Protein AF-A0A6M0F3Y0-F1 (afdb_monomer_lite)

Secondary structure (DSSP, 8-state):
-EEEEE--S-HHHHHHHHHHGGG-SS--SEEEEEEETT-HHHHHHHHHHHHH-EEE--SSS--EEESS-BSEEEEEEE-S-SHHHHHHHHHHH--SSSEEEE-TT----TTHHHHHHHHHHHHTTT-TTEEEEEETTEEEEEE-SS-EEEEPP---

Radius of gyration: 15.05 Å; chains: 1; bounding box: 32×39×38 Å

Structure (mmCIF, N/CA/C/O backbone):
data_AF-A0A6M0F3Y0-F1
#
_entry.id   AF-A0A6M0F3Y0-F1
#
loop_
_atom_site.group_PDB
_atom_site.id
_atom_site.type_symbol
_atom_site.label_atom_id
_atom_site.label_alt_id
_atom_site.label_comp_id
_atom_site.label_asym_id
_atom_site.label_entity_id
_atom_site.label_seq_id
_atom_site.pdbx_PDB_ins_code
_atom_site.Cartn_x
_atom_site.Cartn_y
_atom_site.Cartn_z
_atom_site.occupancy
_atom_site.B_iso_or_equiv
_atom_site.auth_seq_id
_atom_site.auth_comp_id
_atom_site.auth_asym_id
_atom_site.auth_atom_id
_atom_site.pdbx_PDB_model_num
ATOM 1 N N . MET A 1 1 ? -1.116 -4.186 -11.231 1.00 87.56 1 MET A N 1
ATOM 2 C CA . MET A 1 1 ? -0.510 -4.496 -9.919 1.00 87.56 1 MET A CA 1
ATOM 3 C C . MET A 1 1 ? -1.120 -3.613 -8.843 1.00 87.56 1 MET A C 1
ATOM 5 O O . MET A 1 1 ? -1.115 -2.393 -8.994 1.00 87.56 1 MET A O 1
ATOM 9 N N . THR A 1 2 ? -1.611 -4.226 -7.767 1.00 90.81 2 THR A N 1
ATOM 10 C CA . THR A 1 2 ? -2.144 -3.531 -6.585 1.00 90.81 2 THR A CA 1
ATOM 11 C C . THR A 1 2 ? -1.066 -3.419 -5.512 1.00 90.81 2 THR A C 1
ATOM 13 O O . THR A 1 2 ? -0.375 -4.395 -5.223 1.00 90.81 2 THR A O 1
ATOM 16 N N . LEU A 1 3 ? -0.935 -2.242 -4.900 1.00 92.69 3 LEU A N 1
ATOM 17 C CA . LEU A 1 3 ? -0.128 -2.013 -3.707 1.00 92.69 3 LEU A CA 1
ATOM 18 C C . LEU A 1 3 ? -1.028 -1.975 -2.470 1.00 92.69 3 LEU A C 1
ATOM 20 O O . LEU A 1 3 ? -1.827 -1.057 -2.291 1.00 92.69 3 LEU A O 1
ATOM 24 N N . LEU A 1 4 ? -0.863 -2.959 -1.598 1.00 94.00 4 LEU A N 1
ATOM 25 C CA . LEU A 1 4 ? -1.570 -3.088 -0.337 1.00 94.00 4 LEU A CA 1
ATOM 26 C C . LEU A 1 4 ? -0.703 -2.577 0.823 1.00 94.00 4 LEU A C 1
ATOM 28 O O . LEU A 1 4 ? 0.402 -3.069 1.062 1.00 94.00 4 LEU A O 1
ATOM 32 N N . VAL A 1 5 ? -1.224 -1.604 1.568 1.00 93.38 5 VAL A N 1
ATOM 33 C CA . VAL A 1 5 ? -0.546 -0.961 2.700 1.00 93.38 5 VAL A CA 1
ATOM 34 C C . VAL A 1 5 ? -1.387 -1.133 3.968 1.00 93.38 5 VAL A C 1
ATOM 36 O O . VAL A 1 5 ? -2.221 -0.277 4.284 1.00 93.38 5 VAL A O 1
ATOM 39 N N . PRO A 1 6 ? -1.203 -2.231 4.725 1.00 93.00 6 PRO A N 1
ATOM 40 C CA . PRO A 1 6 ? -1.769 -2.327 6.062 1.00 93.00 6 PRO A CA 1
ATOM 41 C C . PRO A 1 6 ? -1.099 -1.289 6.967 1.00 93.00 6 PRO A C 1
ATOM 43 O O . PRO A 1 6 ? 0.130 -1.240 7.078 1.00 93.00 6 PRO A O 1
ATOM 46 N N . THR A 1 7 ? -1.904 -0.455 7.620 1.00 91.62 7 THR A N 1
ATOM 47 C CA . THR A 1 7 ? -1.422 0.650 8.449 1.00 91.62 7 THR A CA 1
ATOM 48 C C . THR A 1 7 ? -2.033 0.632 9.843 1.00 91.62 7 THR A C 1
ATOM 50 O O . THR A 1 7 ? -3.185 0.251 10.050 1.00 91.62 7 THR A O 1
ATOM 53 N N . TYR A 1 8 ? -1.222 1.036 10.817 1.00 90.31 8 TYR A N 1
ATOM 54 C CA . TYR A 1 8 ? -1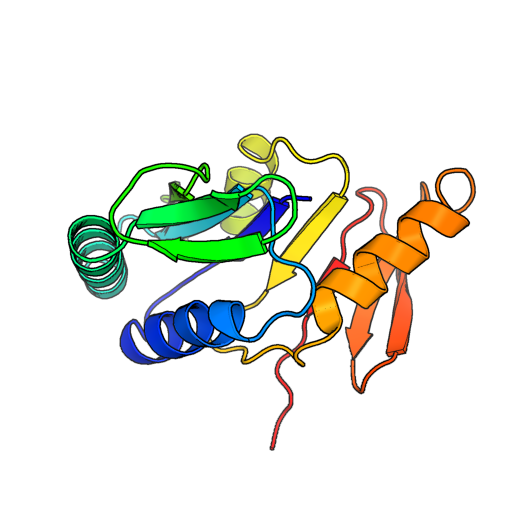.648 1.271 12.187 1.00 90.31 8 TYR A CA 1
ATOM 55 C C . TYR A 1 8 ? -0.722 2.287 12.853 1.00 90.31 8 TYR A C 1
ATOM 57 O O . TYR A 1 8 ? 0.484 2.043 12.980 1.00 90.31 8 TYR A O 1
ATOM 65 N N . SER A 1 9 ? -1.308 3.389 13.312 1.00 88.06 9 SER A N 1
ATOM 66 C CA . SER A 1 9 ? -0.645 4.548 13.904 1.00 88.06 9 SER A CA 1
ATOM 67 C C . SER A 1 9 ? 0.483 5.101 13.010 1.00 88.06 9 SER A C 1
ATOM 69 O O . SER A 1 9 ? 0.701 4.650 11.882 1.00 88.06 9 SER A O 1
ATOM 71 N N . ARG A 1 10 ? 1.237 6.084 13.516 1.00 89.62 10 ARG A N 1
ATOM 72 C CA . ARG A 1 10 ? 2.413 6.672 12.846 1.00 89.62 10 ARG A CA 1
ATOM 73 C C . ARG A 1 10 ? 2.056 7.331 11.513 1.00 89.62 10 ARG A C 1
ATOM 75 O O . ARG A 1 10 ? 2.767 7.157 10.519 1.00 89.62 10 ARG A O 1
ATOM 82 N N . SER A 1 11 ? 0.979 8.109 11.513 1.00 91.19 11 SER A N 1
ATOM 83 C CA . SER A 1 11 ? 0.442 8.765 10.320 1.00 91.19 11 SER A CA 1
ATOM 84 C C . SER A 1 11 ? 1.491 9.593 9.561 1.00 91.19 11 SER A C 1
ATOM 86 O O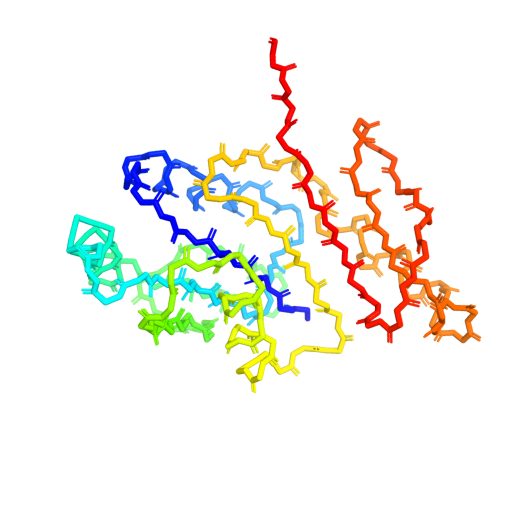 . SER A 1 11 ? 1.563 9.528 8.339 1.00 91.19 11 SER A O 1
ATOM 88 N N . GLU A 1 12 ? 2.391 10.282 10.265 1.00 89.69 12 GLU A N 1
ATOM 89 C CA . GLU A 1 12 ? 3.491 11.035 9.647 1.00 89.69 12 GLU A CA 1
ATOM 90 C C . GLU A 1 12 ? 4.426 10.147 8.814 1.00 89.69 12 GLU A C 1
ATOM 92 O O . GLU A 1 12 ? 4.782 10.484 7.684 1.00 89.69 12 GLU A O 1
ATOM 97 N N . LYS A 1 13 ? 4.799 8.973 9.341 1.00 90.00 13 LYS A N 1
ATOM 98 C CA . LYS A 1 13 ? 5.657 8.028 8.615 1.00 90.00 13 LYS A CA 1
ATOM 99 C C . LYS A 1 13 ? 4.927 7.406 7.429 1.00 90.00 13 LYS A C 1
ATOM 101 O O . LYS A 1 13 ? 5.553 7.219 6.389 1.00 90.00 13 LYS A O 1
ATOM 106 N N . LEU A 1 14 ? 3.626 7.148 7.566 1.00 91.00 14 LEU A N 1
ATOM 107 C CA . LEU A 1 14 ? 2.772 6.719 6.460 1.00 91.00 14 LEU A CA 1
ATOM 108 C C . LEU A 1 14 ? 2.762 7.751 5.331 1.00 91.00 14 LEU A C 1
ATOM 110 O O . LEU A 1 14 ? 2.897 7.379 4.168 1.00 91.00 14 LEU A O 1
ATOM 114 N N . LEU A 1 15 ? 2.661 9.041 5.654 1.00 88.44 15 LEU A N 1
ATOM 115 C CA . LEU A 1 15 ? 2.721 10.094 4.645 1.00 88.44 15 LEU A CA 1
ATOM 116 C C . LEU A 1 15 ? 4.089 10.124 3.955 1.00 88.44 15 LEU A C 1
ATOM 118 O O . LEU A 1 15 ? 4.133 10.187 2.729 1.00 88.44 15 LEU A O 1
ATOM 122 N N . CYS A 1 16 ? 5.199 10.016 4.691 1.00 88.00 16 CYS A N 1
ATOM 123 C CA . CYS A 1 16 ? 6.538 9.914 4.093 1.00 88.00 16 CYS A CA 1
ATOM 124 C C . CYS A 1 16 ? 6.674 8.688 3.174 1.00 88.00 16 CYS A C 1
ATOM 126 O O . CYS A 1 16 ? 7.185 8.796 2.058 1.00 88.00 16 CYS A O 1
ATOM 128 N N . CYS A 1 17 ? 6.179 7.536 3.630 1.00 88.06 17 CYS A N 1
ATOM 129 C CA . CYS A 1 17 ? 6.109 6.297 2.864 1.00 88.06 17 CYS A CA 1
ATOM 130 C C . CYS A 1 17 ? 5.334 6.512 1.555 1.00 88.06 17 CYS A C 1
ATOM 132 O O . CYS A 1 17 ? 5.861 6.246 0.475 1.00 88.06 17 CYS A O 1
ATOM 134 N N . PHE A 1 18 ? 4.139 7.098 1.619 1.00 86.81 18 PHE A N 1
ATOM 135 C CA . PHE A 1 18 ? 3.339 7.396 0.434 1.00 86.81 18 PHE A CA 1
ATOM 136 C C . PHE A 1 18 ? 4.044 8.356 -0.532 1.00 86.81 18 PHE A C 1
ATOM 138 O O . PHE A 1 18 ? 4.098 8.086 -1.729 1.00 86.81 18 PHE A O 1
ATOM 145 N N . HIS A 1 19 ? 4.655 9.434 -0.031 1.00 84.56 19 HIS A N 1
ATOM 146 C CA . HIS A 1 19 ? 5.403 10.375 -0.872 1.00 84.56 19 HIS A CA 1
ATOM 147 C C . HIS A 1 19 ? 6.569 9.699 -1.596 1.00 84.56 19 HIS A C 1
ATOM 149 O O . HIS A 1 19 ? 6.851 10.026 -2.747 1.00 84.56 19 HIS A O 1
ATOM 155 N N . SER A 1 20 ? 7.228 8.725 -0.966 1.00 85.00 20 SER A N 1
ATOM 156 C CA . SER A 1 20 ? 8.326 8.000 -1.605 1.00 85.00 20 SER A CA 1
ATOM 157 C C . SER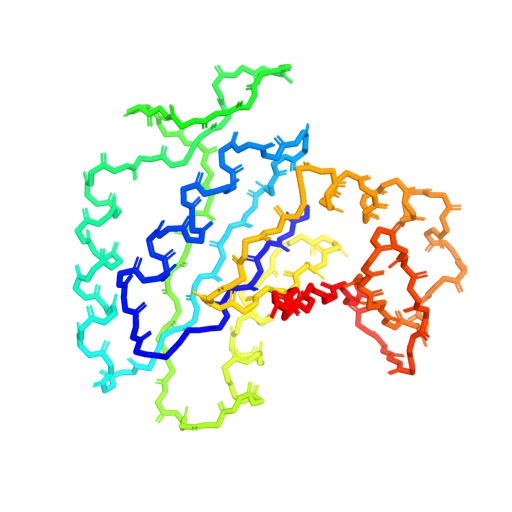 A 1 20 ? 7.889 7.161 -2.813 1.00 85.00 20 SER A C 1
ATOM 159 O O . SER A 1 20 ? 8.710 6.901 -3.694 1.00 85.00 20 SER A O 1
ATOM 161 N N . LEU A 1 21 ? 6.596 6.819 -2.926 1.00 85.38 21 LEU A N 1
ATOM 162 C CA . LEU A 1 21 ? 6.050 6.155 -4.114 1.00 85.38 21 LEU A CA 1
ATOM 163 C C . LEU A 1 21 ? 6.132 7.036 -5.364 1.00 85.38 21 LEU A C 1
ATOM 165 O O . LEU A 1 21 ? 6.155 6.508 -6.472 1.00 85.38 21 LEU A O 1
ATOM 169 N N . ALA A 1 22 ? 6.230 8.361 -5.208 1.00 81.50 22 ALA A N 1
ATOM 170 C CA . ALA A 1 22 ? 6.468 9.276 -6.323 1.00 81.50 22 ALA A CA 1
ATOM 171 C C . ALA A 1 22 ? 7.803 9.003 -7.035 1.00 81.50 22 ALA A C 1
ATOM 173 O O . ALA A 1 22 ? 7.931 9.305 -8.219 1.00 81.50 22 ALA A O 1
ATOM 174 N N . ASN A 1 23 ? 8.772 8.419 -6.322 1.00 84.19 23 ASN A N 1
ATOM 175 C CA . ASN A 1 23 ? 10.106 8.110 -6.833 1.00 84.19 23 ASN A CA 1
ATOM 176 C C . ASN A 1 23 ? 10.203 6.708 -7.451 1.00 84.19 23 ASN A C 1
ATOM 178 O O . ASN A 1 23 ? 11.290 6.316 -7.872 1.00 84.19 23 ASN A O 1
ATOM 182 N N . GLN A 1 24 ? 9.118 5.927 -7.473 1.00 85.44 24 GLN A N 1
ATOM 183 C CA . GLN A 1 24 ? 9.152 4.611 -8.103 1.00 85.44 24 GLN A CA 1
ATOM 184 C C . GLN A 1 24 ? 9.290 4.745 -9.624 1.00 85.44 24 GLN A C 1
ATOM 186 O O . GLN A 1 24 ? 8.635 5.570 -10.250 1.00 85.44 24 GLN A O 1
ATOM 191 N N . THR A 1 25 ? 10.104 3.894 -10.246 1.00 86.94 25 THR A N 1
ATOM 192 C CA . THR A 1 25 ? 10.235 3.842 -11.712 1.00 86.94 25 THR A CA 1
ATOM 193 C C . THR A 1 25 ? 9.051 3.136 -12.373 1.00 86.94 25 THR A C 1
ATOM 195 O O . THR A 1 25 ? 8.787 3.340 -13.555 1.00 86.94 25 THR A O 1
ATOM 198 N N . ARG A 1 26 ? 8.337 2.304 -11.605 1.00 85.81 26 ARG A N 1
ATOM 199 C CA . ARG A 1 26 ? 7.041 1.710 -11.941 1.00 85.81 26 ARG A CA 1
ATOM 200 C C . ARG A 1 26 ? 6.076 2.034 -10.813 1.00 85.81 26 ARG A C 1
ATOM 202 O O . ARG A 1 26 ? 6.322 1.677 -9.670 1.00 85.81 26 ARG A O 1
ATOM 209 N N . TYR A 1 27 ? 4.980 2.693 -11.139 1.00 85.88 27 TYR A N 1
ATOM 210 C CA . TYR A 1 27 ? 3.955 3.066 -10.171 1.00 85.88 27 TYR A CA 1
ATOM 211 C C . TYR A 1 27 ? 2.955 1.911 -10.004 1.00 85.88 27 TYR A C 1
ATOM 213 O O . TYR A 1 27 ? 2.824 1.128 -10.934 1.00 85.88 27 TYR A O 1
ATOM 221 N N . PRO A 1 28 ? 2.267 1.737 -8.869 1.00 87.12 28 PRO A N 1
ATOM 222 C CA . PRO A 1 28 ? 1.176 0.770 -8.746 1.00 87.12 28 PRO A CA 1
ATOM 223 C C . PRO A 1 28 ? -0.085 1.264 -9.471 1.00 87.12 28 PRO A C 1
ATOM 225 O O . PRO A 1 28 ? -0.329 2.464 -9.517 1.00 87.12 28 PRO A O 1
ATOM 228 N N . ASP A 1 29 ? -0.905 0.347 -9.992 1.00 84.50 29 ASP A N 1
ATOM 229 C CA . ASP A 1 29 ? -2.163 0.677 -10.694 1.00 84.50 29 ASP A CA 1
ATOM 230 C C . ASP A 1 29 ? -3.339 0.915 -9.722 1.00 84.50 29 ASP A C 1
ATOM 232 O O . ASP A 1 29 ? -4.344 1.539 -10.061 1.00 84.50 29 ASP A O 1
ATOM 236 N N . GLU A 1 30 ? -3.207 0.423 -8.494 1.00 87.56 30 GLU A N 1
ATOM 237 C CA . GLU A 1 30 ? -4.173 0.554 -7.407 1.00 87.56 30 GLU A CA 1
ATOM 238 C C . GLU A 1 30 ? -3.403 0.644 -6.088 1.00 87.56 30 GLU A C 1
ATOM 240 O O . GLU A 1 30 ? -2.418 -0.075 -5.900 1.00 87.56 30 GLU A O 1
ATOM 245 N N . ILE A 1 31 ? -3.843 1.510 -5.171 1.00 90.19 31 ILE A N 1
ATOM 246 C CA . ILE A 1 31 ? -3.294 1.579 -3.811 1.00 90.19 31 ILE A CA 1
ATOM 247 C C . ILE A 1 31 ? -4.433 1.383 -2.821 1.00 90.19 31 ILE A C 1
ATOM 249 O O . ILE A 1 31 ? -5.411 2.131 -2.831 1.00 90.19 31 ILE A O 1
ATOM 253 N N . ILE A 1 32 ? -4.279 0.405 -1.936 1.00 92.19 32 ILE A N 1
ATOM 254 C CA . ILE A 1 32 ? -5.241 0.102 -0.882 1.00 92.19 32 ILE A CA 1
ATOM 255 C C . ILE A 1 32 ? -4.568 0.331 0.463 1.00 92.19 32 ILE A C 1
ATOM 257 O O . ILE A 1 32 ? -3.648 -0.395 0.837 1.00 92.19 32 ILE A O 1
ATOM 261 N N . PHE A 1 33 ? -5.044 1.321 1.211 1.00 93.38 33 PHE A N 1
ATOM 262 C CA . PHE A 1 33 ? -4.698 1.470 2.620 1.00 93.38 33 PHE A CA 1
ATOM 263 C C . PHE A 1 33 ? -5.705 0.714 3.466 1.00 93.38 33 PHE A C 1
ATOM 265 O O . PHE A 1 33 ? -6.906 0.955 3.349 1.00 93.38 33 PHE A O 1
ATOM 272 N N . VAL A 1 34 ? -5.226 -0.156 4.349 1.00 94.69 34 VAL A N 1
ATOM 273 C CA . VAL A 1 34 ? -6.091 -0.826 5.324 1.00 94.69 34 VAL A CA 1
ATOM 274 C C . VAL A 1 34 ? -5.833 -0.227 6.691 1.00 94.69 34 VAL A C 1
ATOM 276 O O . VAL A 1 34 ? -4.730 -0.349 7.221 1.00 94.69 34 VAL A O 1
ATOM 279 N N . VAL A 1 35 ? -6.840 0.439 7.245 1.00 94.56 35 VAL A N 1
ATOM 280 C CA . VAL A 1 35 ? -6.756 1.185 8.504 1.00 94.56 35 VAL A CA 1
ATOM 281 C C . VAL A 1 35 ? -7.754 0.629 9.509 1.00 94.56 35 VAL A C 1
ATOM 283 O O . VAL A 1 35 ? -8.837 0.173 9.147 1.00 94.56 35 VAL A O 1
ATOM 286 N N . ARG A 1 36 ? -7.404 0.657 10.793 1.00 92.62 36 ARG A N 1
ATOM 287 C CA . ARG A 1 36 ? -8.333 0.236 11.847 1.00 92.62 36 ARG A CA 1
ATOM 288 C C . ARG A 1 36 ? -9.388 1.304 12.099 1.00 92.62 36 ARG A C 1
ATOM 290 O O . ARG A 1 36 ? -9.086 2.495 12.042 1.00 92.62 36 ARG A O 1
ATOM 297 N N . ASP A 1 37 ? -10.597 0.882 12.439 1.00 92.44 37 ASP A N 1
ATOM 298 C CA . ASP A 1 37 ? -11.713 1.746 12.847 1.00 92.44 37 ASP A CA 1
ATOM 299 C C . ASP A 1 37 ? -11.362 2.662 14.036 1.00 92.44 37 ASP A C 1
ATOM 301 O O . ASP A 1 37 ? -11.773 3.821 14.079 1.00 92.44 37 ASP A O 1
ATOM 305 N N . THR A 1 38 ? -10.537 2.150 14.946 1.00 92.88 38 THR A N 1
ATOM 306 C CA . THR A 1 38 ? -10.029 2.824 16.150 1.00 92.88 38 THR A CA 1
ATOM 307 C C . THR A 1 38 ? -8.834 3.747 15.906 1.00 92.88 38 THR A C 1
ATOM 309 O O . THR A 1 38 ? -8.477 4.538 16.778 1.00 92.88 38 THR A O 1
ATOM 312 N N . ASP A 1 39 ? -8.202 3.681 14.735 1.00 92.62 39 ASP A N 1
ATOM 313 C CA . ASP A 1 39 ? -7.023 4.482 14.403 1.00 92.62 39 ASP A CA 1
ATOM 314 C C . ASP A 1 39 ? -7.421 5.804 13.730 1.00 92.62 39 ASP A C 1
ATOM 316 O O . ASP A 1 39 ? -7.213 6.030 12.535 1.00 92.62 39 ASP A O 1
ATOM 320 N N . HIS A 1 40 ? -8.052 6.675 14.519 1.00 92.88 40 HIS A N 1
ATOM 321 C CA . HIS A 1 40 ? -8.553 7.968 14.047 1.00 92.88 40 HIS A CA 1
ATOM 322 C C . HIS A 1 40 ? -7.435 8.882 13.525 1.00 92.88 40 HIS A C 1
ATOM 324 O O . HIS A 1 40 ? -7.644 9.589 12.543 1.00 92.88 40 HIS A O 1
ATOM 330 N N . GLU A 1 41 ? -6.238 8.814 14.120 1.00 93.88 41 GLU A N 1
ATOM 331 C CA . GLU A 1 41 ? -5.056 9.571 13.685 1.00 93.88 41 GLU A CA 1
ATOM 332 C C . GLU A 1 41 ? -4.720 9.264 12.218 1.00 93.88 41 GLU A C 1
ATOM 334 O O . GLU A 1 41 ? -4.654 10.162 11.374 1.00 93.88 41 GLU A O 1
ATOM 339 N N . THR A 1 42 ? -4.569 7.980 11.890 1.00 92.25 42 THR A N 1
ATOM 340 C CA . THR A 1 42 ? -4.257 7.549 10.526 1.00 92.25 42 THR A CA 1
ATOM 341 C C . THR A 1 42 ? -5.416 7.808 9.570 1.00 92.25 42 THR A C 1
ATOM 343 O O . THR A 1 42 ? -5.185 8.227 8.435 1.00 92.25 42 THR A O 1
ATOM 346 N N . GLN A 1 43 ? -6.664 7.606 10.005 1.00 91.81 43 GLN A N 1
ATOM 347 C CA . GLN A 1 43 ? -7.834 7.920 9.178 1.00 91.81 43 GLN A CA 1
ATOM 348 C C . GLN A 1 43 ? -7.877 9.399 8.795 1.00 91.81 43 GLN A C 1
ATOM 350 O O . GLN A 1 43 ? -8.138 9.722 7.637 1.00 91.81 43 GLN A O 1
ATOM 355 N N . ASP A 1 44 ? -7.629 10.304 9.737 1.00 91.81 44 ASP A N 1
ATOM 356 C CA . ASP A 1 44 ? -7.698 11.740 9.480 1.00 91.81 44 ASP A CA 1
ATOM 357 C C . ASP A 1 44 ? -6.522 12.227 8.630 1.00 91.81 44 ASP A C 1
ATOM 359 O O . ASP A 1 44 ? -6.717 13.062 7.739 1.00 91.81 44 ASP A O 1
ATOM 363 N N . ALA A 1 45 ? -5.335 11.643 8.805 1.00 90.62 45 ALA A N 1
ATOM 364 C CA . ALA A 1 45 ? -4.203 11.877 7.916 1.00 90.62 45 ALA A CA 1
ATOM 365 C C . ALA A 1 45 ? -4.486 11.398 6.484 1.00 90.62 45 ALA A C 1
ATOM 367 O O . ALA A 1 45 ? -4.287 12.160 5.539 1.00 90.62 45 ALA A O 1
ATOM 368 N N . LEU A 1 46 ? -5.023 10.183 6.312 1.00 88.50 46 LEU A N 1
ATOM 369 C CA . LEU A 1 46 ? -5.405 9.646 5.001 1.00 88.50 46 LEU A CA 1
ATOM 370 C C . LEU A 1 46 ? -6.504 10.483 4.344 1.00 88.50 46 LEU A C 1
ATOM 372 O O . LEU A 1 46 ? -6.386 10.806 3.167 1.00 88.50 46 LEU A O 1
ATOM 376 N N . LYS A 1 47 ? -7.539 10.895 5.091 1.00 87.06 47 LYS A N 1
ATOM 377 C CA . LYS A 1 47 ? -8.588 11.805 4.592 1.00 87.06 47 LYS A CA 1
ATOM 378 C C . LYS A 1 47 ? -8.002 13.141 4.144 1.00 87.06 47 LYS A C 1
ATOM 380 O O . LYS A 1 47 ? -8.404 13.664 3.109 1.00 87.06 47 LYS A O 1
ATOM 385 N N . SER A 1 48 ? -7.085 13.712 4.923 1.00 85.00 48 SER A N 1
ATOM 386 C CA . SER A 1 48 ? -6.453 14.998 4.605 1.00 85.00 48 SER A CA 1
ATOM 387 C C . SER A 1 48 ? -5.560 14.885 3.373 1.00 85.00 48 SER A C 1
ATOM 389 O O . SER A 1 48 ? -5.656 15.709 2.468 1.00 85.00 48 SER A O 1
ATOM 391 N N . MET A 1 49 ? -4.763 13.818 3.293 1.00 81.31 49 MET A N 1
ATOM 392 C CA . MET A 1 49 ? -3.939 13.485 2.133 1.00 81.31 49 MET A CA 1
ATOM 393 C C . MET A 1 49 ? -4.793 13.288 0.880 1.00 81.31 49 MET A C 1
ATOM 395 O O . MET A 1 49 ? -4.503 13.891 -0.141 1.00 81.31 49 MET A O 1
ATOM 399 N N . LEU A 1 50 ? -5.876 12.514 0.967 1.00 76.44 50 LEU A N 1
ATOM 400 C CA . LEU A 1 50 ? -6.804 12.263 -0.139 1.00 76.44 50 LEU A CA 1
ATOM 401 C C . LEU A 1 50 ? -7.531 13.512 -0.634 1.00 76.44 50 LEU A C 1
ATOM 403 O O . LEU A 1 50 ? -7.867 13.609 -1.809 1.00 76.44 50 LEU A O 1
ATOM 407 N N . LYS A 1 51 ? -7.785 14.476 0.255 1.00 73.38 51 LYS A N 1
ATOM 408 C CA . LYS A 1 51 ? -8.314 15.788 -0.136 1.00 73.38 51 LYS A CA 1
ATOM 409 C C . LYS A 1 51 ? -7.265 16.642 -0.848 1.00 73.38 51 LYS A C 1
ATOM 411 O O . LYS A 1 51 ? -7.627 17.440 -1.705 1.00 73.38 51 LYS A O 1
ATOM 416 N N . ALA A 1 52 ? -5.997 16.515 -0.455 1.00 66.12 52 ALA A N 1
ATOM 417 C CA . ALA A 1 52 ? -4.891 17.318 -0.971 1.00 66.12 52 ALA A CA 1
ATOM 418 C C . ALA A 1 52 ? -4.252 16.739 -2.245 1.00 66.12 52 ALA A C 1
ATOM 420 O O . ALA A 1 52 ? -3.673 17.488 -3.029 1.00 66.12 52 ALA A O 1
ATOM 421 N N . PHE A 1 53 ? -4.353 15.426 -2.458 1.00 59.81 53 PHE A N 1
ATOM 422 C CA . PHE A 1 53 ? -3.670 14.702 -3.522 1.00 59.81 53 PHE A CA 1
ATOM 423 C C . PHE A 1 53 ? -4.612 13.743 -4.246 1.00 59.81 53 PHE A C 1
ATOM 425 O O . PHE A 1 53 ? -5.283 12.926 -3.617 1.00 59.81 53 PHE A O 1
ATOM 432 N N . TYR A 1 54 ? -4.554 13.758 -5.579 1.00 55.12 54 TYR A N 1
ATOM 433 C CA . TYR A 1 54 ? -5.019 12.651 -6.404 1.00 55.12 54 TYR A CA 1
ATOM 434 C C . TYR A 1 54 ? -3.785 11.924 -6.952 1.00 55.12 54 TYR A C 1
ATOM 436 O O . TYR A 1 54 ? -2.891 12.508 -7.564 1.00 55.12 54 TYR A O 1
ATOM 444 N N . TYR A 1 55 ? -3.683 10.625 -6.691 1.00 49.56 55 TYR A N 1
ATOM 445 C CA . TYR A 1 55 ? -2.722 9.788 -7.403 1.00 49.56 55 TYR A CA 1
ATOM 446 C C . TYR A 1 55 ? -3.294 9.642 -8.824 1.00 49.56 55 TYR A C 1
ATOM 448 O O . TYR A 1 55 ? -4.459 9.249 -8.935 1.00 49.56 55 TYR A O 1
ATOM 456 N N . THR A 1 56 ? -2.535 9.921 -9.903 1.00 49.22 56 THR A N 1
ATOM 457 C CA . THR A 1 56 ? -3.036 9.641 -11.266 1.00 49.22 56 THR A CA 1
ATOM 458 C C . THR A 1 56 ? -2.033 9.212 -12.352 1.00 49.22 56 THR A C 1
ATOM 460 O O . THR A 1 56 ? -0.857 9.575 -12.339 1.00 49.22 56 THR A O 1
ATOM 463 N N . LYS A 1 57 ? -2.524 8.491 -13.367 1.00 47.62 57 LYS A N 1
ATOM 464 C CA . LYS A 1 57 ? -1.921 8.382 -14.697 1.00 47.62 57 LYS A CA 1
ATOM 465 C C . LYS A 1 57 ? -2.003 9.717 -15.456 1.00 47.62 57 LYS A C 1
ATOM 467 O O . LYS A 1 57 ? -3.018 10.039 -16.065 1.00 47.62 57 LYS A O 1
ATOM 472 N N . ILE A 1 58 ? -0.900 10.466 -15.460 1.00 55.06 58 ILE A N 1
ATOM 473 C CA . ILE A 1 58 ? -0.796 11.788 -16.108 1.00 55.06 58 ILE A CA 1
ATOM 474 C C . ILE A 1 58 ? -0.767 11.669 -17.647 1.00 55.06 58 ILE A C 1
ATOM 476 O O . ILE A 1 58 ? -1.251 12.554 -18.348 1.00 55.06 58 ILE A O 1
ATOM 480 N N . SER A 1 59 ? -0.231 10.573 -18.204 1.00 50.06 59 SER A N 1
ATOM 481 C CA . SER A 1 59 ? -0.294 10.266 -19.643 1.00 50.06 59 SER A CA 1
ATOM 482 C C . SER A 1 59 ? -0.173 8.751 -19.920 1.00 50.06 59 SER A C 1
ATOM 484 O O . SER A 1 59 ? 0.121 7.980 -19.005 1.00 50.06 59 SER A O 1
ATOM 486 N N . PRO A 1 60 ? -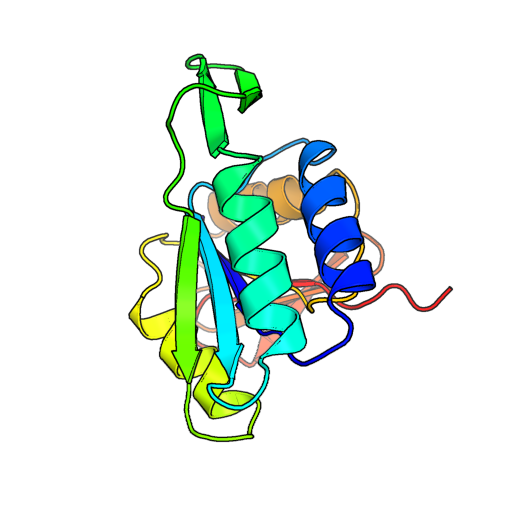0.352 8.272 -21.173 1.00 50.16 60 PRO A N 1
ATOM 487 C CA . PRO A 1 60 ? -0.120 6.868 -21.534 1.00 50.16 60 PRO A CA 1
ATOM 488 C C . PRO A 1 60 ? 1.273 6.336 -21.166 1.00 50.16 60 PRO A C 1
ATOM 490 O O . PRO A 1 60 ? 1.415 5.131 -20.973 1.00 50.16 60 PRO A O 1
ATOM 493 N N . THR A 1 61 ? 2.273 7.218 -21.072 1.00 47.41 61 THR A N 1
ATOM 494 C CA . THR A 1 61 ? 3.692 6.878 -20.888 1.00 47.41 61 THR A CA 1
ATOM 495 C C . THR A 1 61 ? 4.334 7.522 -19.657 1.00 47.41 61 THR A C 1
ATOM 497 O O . THR A 1 61 ? 5.482 7.209 -19.352 1.00 47.41 61 THR A O 1
ATOM 500 N N . VAL A 1 62 ? 3.625 8.407 -18.946 1.00 46.59 62 VAL A N 1
ATOM 501 C CA . VAL A 1 62 ? 4.128 9.125 -17.768 1.00 46.59 62 VAL A CA 1
ATOM 502 C C . VAL A 1 62 ? 3.162 8.953 -16.605 1.00 46.59 62 VAL A C 1
ATOM 504 O O . VAL A 1 62 ? 1.966 9.232 -16.699 1.00 46.59 62 VAL A O 1
ATOM 507 N N . TRP A 1 63 ? 3.720 8.537 -15.481 1.00 52.66 63 TRP A N 1
ATOM 508 C CA . TRP A 1 63 ? 3.022 8.327 -14.225 1.00 52.66 63 TRP A CA 1
ATOM 509 C C . TRP A 1 63 ? 3.521 9.364 -13.199 1.00 52.66 63 TRP A C 1
ATOM 511 O O . TRP A 1 63 ? 4.701 9.713 -13.218 1.00 52.66 63 TRP A O 1
ATOM 521 N N . GLY A 1 64 ? 2.645 9.892 -12.334 1.00 51.69 64 GLY A N 1
ATOM 522 C CA . GLY A 1 64 ? 3.028 10.889 -11.324 1.00 51.69 64 GLY A CA 1
ATOM 523 C C . GLY A 1 64 ? 1.896 11.290 -10.365 1.00 51.69 64 GLY A C 1
ATOM 524 O O . GLY A 1 64 ? 0.827 10.688 -10.355 1.00 51.69 64 GLY A O 1
ATOM 525 N N . ILE A 1 65 ? 2.133 12.311 -9.535 1.00 51.72 65 ILE A N 1
ATOM 526 C CA . ILE A 1 65 ? 1.131 12.911 -8.632 1.00 51.72 65 ILE A CA 1
ATOM 527 C C . ILE A 1 65 ? 0.549 14.156 -9.325 1.00 51.72 65 ILE A C 1
ATOM 529 O O . ILE A 1 65 ? 1.318 15.025 -9.733 1.00 51.72 65 ILE A O 1
ATOM 533 N N . SER A 1 66 ? -0.778 14.259 -9.484 1.00 47.16 66 SER A N 1
ATOM 534 C CA . SER A 1 66 ? -1.435 15.392 -10.172 1.00 47.16 66 SER A CA 1
ATOM 535 C C . SER A 1 66 ? -2.788 15.756 -9.539 1.00 47.16 66 SER A C 1
ATOM 537 O O . SER A 1 66 ? -3.362 14.960 -8.806 1.00 47.16 66 SER A O 1
ATOM 539 N N . SER A 1 67 ? -3.317 16.956 -9.805 1.00 41.84 67 SER A N 1
ATOM 540 C CA . SER A 1 67 ? -4.643 17.394 -9.331 1.00 41.84 67 SER A CA 1
ATOM 541 C C . SER A 1 67 ? -5.824 16.879 -10.168 1.00 41.84 67 SER A C 1
ATOM 543 O O . SER A 1 67 ? -6.970 17.137 -9.810 1.00 41.84 67 SER A O 1
ATOM 545 N N . GLU A 1 68 ? -5.572 16.168 -11.268 1.00 40.47 68 GLU A N 1
ATOM 546 C CA . GLU A 1 68 ? -6.600 15.553 -12.119 1.00 40.47 68 GLU A CA 1
ATOM 547 C C . GLU A 1 68 ? -6.603 14.023 -11.940 1.00 40.47 68 GLU A C 1
ATOM 549 O O . GLU A 1 68 ? -5.564 13.418 -11.701 1.00 40.47 68 GLU A O 1
ATOM 554 N N . SER A 1 69 ? -7.780 13.392 -11.954 1.00 39.12 69 SER A N 1
ATOM 555 C CA . SER A 1 69 ? -8.029 12.029 -11.445 1.00 39.12 69 SER A CA 1
ATOM 556 C C . SER A 1 69 ? -7.330 10.900 -12.213 1.00 39.12 69 SER A C 1
ATOM 558 O O . SER A 1 69 ? -7.238 10.968 -13.436 1.00 39.12 69 SER A O 1
ATOM 560 N N . GLY A 1 70 ? -6.934 9.812 -11.525 1.00 47.06 70 GLY A N 1
ATOM 561 C CA . GLY A 1 70 ? -6.594 8.549 -12.210 1.00 47.06 70 GLY A CA 1
ATOM 562 C C . GLY A 1 70 ? -5.663 7.553 -11.512 1.00 47.06 70 GLY A C 1
ATOM 563 O O . GLY A 1 70 ? -4.719 7.084 -12.134 1.00 47.06 70 GLY A O 1
ATOM 564 N N . TYR A 1 71 ? -5.944 7.178 -10.269 1.00 55.06 71 TYR A N 1
ATOM 565 C CA . TYR A 1 71 ? -5.744 5.815 -9.767 1.00 55.06 71 TYR A CA 1
ATOM 566 C C . TYR A 1 71 ? -6.841 5.519 -8.747 1.00 55.06 71 TYR A C 1
ATOM 568 O O . TYR A 1 71 ? -7.372 6.429 -8.102 1.00 55.06 71 TYR A O 1
ATOM 576 N N . LEU A 1 72 ? -7.165 4.237 -8.588 1.00 68.38 72 LEU A N 1
ATOM 577 C CA . LEU A 1 72 ? -8.060 3.755 -7.543 1.00 68.38 72 LEU A CA 1
ATOM 578 C C . LEU A 1 72 ? -7.294 3.762 -6.217 1.00 68.38 72 LEU A C 1
ATOM 580 O O . LEU A 1 72 ? -6.615 2.797 -5.872 1.00 68.38 72 LEU A O 1
ATOM 584 N N . LEU A 1 73 ? -7.356 4.883 -5.497 1.00 81.00 73 LEU A N 1
ATOM 585 C CA . LEU A 1 73 ? -6.905 4.937 -4.113 1.00 81.00 73 LEU A CA 1
ATOM 586 C C . LEU A 1 73 ? -8.078 4.570 -3.208 1.00 81.00 73 LEU A C 1
ATOM 588 O O . LEU A 1 73 ? -9.090 5.272 -3.178 1.00 81.00 73 LEU A O 1
ATOM 592 N N . LYS A 1 74 ? -7.949 3.457 -2.490 1.00 86.56 74 LYS A N 1
ATOM 593 C CA . LYS A 1 74 ? -8.977 2.944 -1.583 1.00 86.56 74 LYS A CA 1
ATOM 594 C C . LYS A 1 74 ? -8.482 3.012 -0.146 1.00 86.56 74 LYS A C 1
ATOM 596 O O . LYS A 1 74 ? -7.311 2.763 0.140 1.00 86.56 74 LYS A O 1
ATOM 601 N N . VAL A 1 75 ? -9.403 3.317 0.761 1.00 90.81 75 VAL A N 1
ATOM 602 C CA . VAL A 1 75 ? -9.200 3.155 2.201 1.00 90.81 75 VAL A CA 1
ATOM 603 C C . VAL A 1 75 ? -10.215 2.132 2.681 1.00 90.81 75 VAL A C 1
ATOM 605 O O . VAL A 1 75 ? -11.419 2.350 2.557 1.00 90.81 75 VAL A O 1
ATOM 608 N N . VAL A 1 76 ? -9.721 1.017 3.201 1.00 93.12 76 VAL A N 1
ATOM 609 C CA . VAL A 1 76 ? -10.522 -0.077 3.748 1.00 93.12 76 VAL A CA 1
ATOM 610 C C . VAL A 1 76 ? -10.413 -0.023 5.262 1.00 93.12 76 VAL A C 1
ATOM 612 O O . VAL A 1 76 ? -9.312 -0.052 5.815 1.00 93.12 76 VAL A O 1
ATOM 615 N N . THR A 1 77 ? -11.555 0.068 5.935 1.00 92.81 77 THR A N 1
ATOM 616 C CA . THR A 1 77 ? -11.606 0.084 7.397 1.00 92.81 77 THR A CA 1
ATOM 617 C C . THR A 1 77 ? -11.803 -1.330 7.931 1.00 92.81 77 THR A C 1
ATOM 619 O O . THR A 1 77 ? -12.718 -2.029 7.499 1.00 92.81 77 THR A O 1
ATOM 622 N N . VAL A 1 78 ? -10.988 -1.737 8.905 1.00 92.19 78 VAL A N 1
ATOM 623 C CA . VAL A 1 78 ? -11.117 -3.023 9.607 1.00 92.19 78 VAL A CA 1
ATOM 624 C C . VAL A 1 78 ? -11.370 -2.829 11.098 1.00 92.19 78 VAL A C 1
ATOM 626 O O . VAL A 1 78 ? -10.833 -1.914 11.713 1.00 92.19 78 VAL A O 1
ATOM 629 N N . PHE A 1 79 ? -12.172 -3.717 11.684 1.00 86.94 79 PHE A N 1
ATOM 630 C CA . PHE A 1 79 ? -12.539 -3.678 13.108 1.00 86.94 79 PHE A CA 1
ATOM 631 C C . PHE A 1 79 ? -11.668 -4.600 13.975 1.00 86.94 79 PHE A C 1
ATOM 633 O O . PHE A 1 79 ? -11.558 -4.419 15.185 1.00 86.94 79 PHE A O 1
ATOM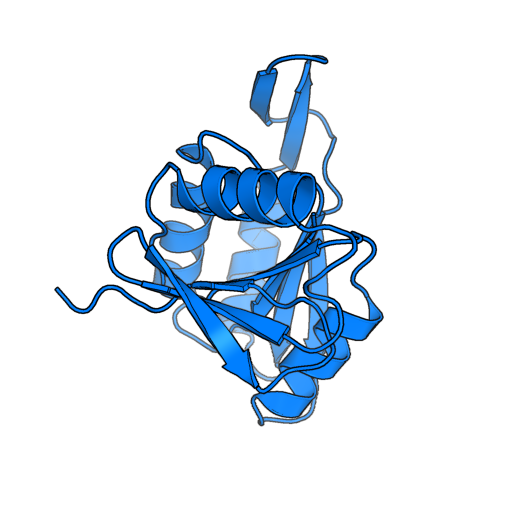 640 N N . GLN A 1 80 ? -11.047 -5.617 13.369 1.00 82.00 80 GLN A N 1
ATOM 641 C CA . GLN A 1 80 ? -10.182 -6.560 14.077 1.00 82.00 80 GLN A CA 1
ATOM 642 C C . GLN A 1 80 ? -8.744 -6.029 14.143 1.00 82.00 80 GLN A C 1
ATOM 644 O O . GLN A 1 80 ? -8.201 -5.515 13.165 1.00 82.00 80 GLN A O 1
ATOM 649 N N . ALA A 1 81 ? -8.126 -6.140 15.322 1.00 74.75 81 ALA A N 1
ATOM 650 C CA . ALA A 1 81 ? -6.831 -5.533 15.630 1.00 74.75 81 ALA A CA 1
ATOM 651 C C . ALA A 1 81 ? -5.617 -6.428 15.306 1.00 74.75 81 ALA A C 1
ATOM 653 O O . ALA A 1 81 ? -4.532 -6.218 15.860 1.00 74.75 81 ALA A O 1
ATOM 654 N N . ASP A 1 82 ? -5.754 -7.405 14.414 1.00 85.44 82 ASP A N 1
ATOM 655 C CA . ASP A 1 82 ? -4.659 -8.276 13.991 1.00 85.44 82 ASP A CA 1
ATOM 656 C C . ASP A 1 82 ? -4.235 -8.022 12.535 1.00 85.44 82 ASP A C 1
ATOM 658 O O . ASP A 1 82 ? -4.924 -7.382 11.739 1.00 85.44 82 ASP A O 1
ATOM 662 N N . LYS A 1 83 ? -3.017 -8.464 12.208 1.00 81.75 83 LYS A N 1
ATOM 663 C CA . LYS A 1 83 ? -2.401 -8.226 10.898 1.00 81.75 83 LYS A CA 1
ATOM 664 C C . LYS A 1 83 ? -3.035 -9.084 9.799 1.00 81.75 83 LYS A C 1
ATOM 666 O O . LYS A 1 83 ? -3.011 -8.664 8.649 1.00 81.75 83 LYS A O 1
ATOM 671 N N . ILE A 1 84 ? -3.576 -10.254 10.137 1.00 87.44 84 ILE A N 1
ATOM 672 C CA . ILE A 1 84 ? -4.160 -11.178 9.160 1.00 87.44 84 ILE A CA 1
ATOM 673 C C . ILE A 1 84 ? -5.483 -10.600 8.667 1.00 87.44 84 ILE A C 1
ATOM 675 O O . ILE A 1 84 ? -5.639 -10.421 7.468 1.00 87.44 84 ILE A O 1
ATOM 679 N N . ALA A 1 85 ? -6.357 -10.158 9.574 1.00 88.06 85 ALA A N 1
ATOM 680 C CA . ALA A 1 85 ? -7.616 -9.513 9.209 1.00 88.06 85 ALA A CA 1
ATOM 681 C C . ALA A 1 85 ? -7.414 -8.259 8.341 1.00 88.06 85 ALA A C 1
ATOM 683 O O . ALA A 1 85 ? -8.182 -8.015 7.411 1.00 88.06 85 ALA A O 1
ATOM 684 N N . ALA A 1 86 ? -6.366 -7.473 8.611 1.00 89.75 86 ALA A N 1
ATOM 685 C CA . ALA A 1 86 ? -6.015 -6.330 7.771 1.00 89.75 86 ALA A CA 1
ATOM 686 C C . ALA A 1 86 ? -5.568 -6.755 6.360 1.00 89.75 86 ALA A C 1
ATOM 688 O O . ALA A 1 86 ? -5.937 -6.117 5.377 1.00 89.75 86 ALA A O 1
ATOM 689 N N . LEU A 1 87 ? -4.783 -7.829 6.247 1.00 90.88 87 LEU A N 1
ATOM 690 C CA . LEU A 1 87 ? -4.363 -8.356 4.950 1.00 90.88 87 LEU A CA 1
ATOM 691 C C . LEU A 1 87 ? -5.543 -8.949 4.179 1.00 90.88 87 LEU A C 1
ATOM 693 O O . LEU A 1 87 ? -5.721 -8.590 3.022 1.00 90.88 87 LEU A O 1
ATOM 697 N N . ASP A 1 88 ? -6.379 -9.765 4.818 1.00 91.44 88 ASP A N 1
ATOM 698 C CA . ASP A 1 88 ? -7.547 -10.393 4.192 1.00 91.44 88 ASP A CA 1
ATOM 699 C C . ASP A 1 88 ? -8.534 -9.350 3.658 1.00 91.44 88 ASP A C 1
ATOM 701 O O . ASP A 1 88 ? -8.975 -9.440 2.513 1.00 91.44 88 ASP A O 1
ATOM 705 N N . ALA A 1 89 ? -8.837 -8.317 4.451 1.00 92.81 89 ALA A N 1
ATOM 706 C CA . ALA A 1 89 ? -9.712 -7.228 4.022 1.00 92.81 89 ALA A CA 1
ATOM 707 C C . ALA A 1 89 ? -9.131 -6.454 2.831 1.00 92.81 89 ALA A C 1
ATOM 709 O O . ALA A 1 89 ? -9.856 -6.074 1.917 1.00 92.81 89 ALA A O 1
ATOM 710 N N . GLY A 1 90 ? -7.817 -6.231 2.829 1.00 92.25 90 GLY A N 1
ATOM 711 C CA . GLY A 1 90 ? -7.132 -5.592 1.715 1.00 92.25 90 GLY A CA 1
ATOM 712 C C . GLY A 1 90 ? -7.113 -6.438 0.445 1.00 92.25 90 GLY A C 1
ATOM 713 O O . GLY A 1 90 ? -7.355 -5.920 -0.641 1.00 92.25 90 GLY A O 1
ATOM 714 N N . LEU A 1 91 ? -6.843 -7.737 0.585 1.00 91.88 91 LEU A N 1
ATOM 715 C CA . LEU A 1 91 ? -6.814 -8.702 -0.514 1.00 91.88 91 LEU A CA 1
ATOM 716 C C . LEU A 1 91 ? -8.189 -8.869 -1.160 1.00 91.88 91 LEU A C 1
ATOM 718 O O . LEU A 1 91 ? -8.269 -8.955 -2.379 1.00 91.88 91 LEU A O 1
ATOM 722 N N . ALA A 1 92 ? -9.264 -8.859 -0.368 1.00 92.06 92 ALA A N 1
ATOM 723 C CA . ALA A 1 92 ? -10.633 -8.947 -0.876 1.00 92.06 92 ALA A CA 1
ATOM 724 C C . ALA A 1 92 ? -11.020 -7.769 -1.791 1.00 92.06 92 ALA A C 1
ATOM 726 O O . ALA A 1 92 ? -11.872 -7.921 -2.663 1.00 92.06 92 ALA A O 1
ATOM 727 N N . GLU A 1 93 ? -10.390 -6.608 -1.602 1.00 92.56 93 GLU A N 1
ATOM 728 C CA . GLU A 1 93 ? -10.652 -5.383 -2.367 1.00 92.56 93 GLU A CA 1
ATOM 729 C C . GLU A 1 93 ? -9.675 -5.170 -3.530 1.00 92.56 93 GLU A C 1
ATOM 731 O O . GLU A 1 93 ? -9.883 -4.274 -4.358 1.00 92.56 93 GLU A O 1
ATOM 736 N N . ALA A 1 94 ? -8.601 -5.960 -3.574 1.00 90.88 94 ALA A N 1
ATOM 737 C CA . ALA A 1 94 ? -7.551 -5.847 -4.567 1.00 90.88 94 ALA A CA 1
ATOM 738 C C . ALA A 1 94 ? -7.995 -6.399 -5.923 1.00 90.88 94 ALA A C 1
ATOM 740 O O . ALA A 1 94 ? -8.598 -7.464 -6.020 1.00 90.88 94 ALA A O 1
ATOM 741 N N . THR A 1 95 ? -7.673 -5.662 -6.984 1.00 88.38 95 THR A N 1
ATOM 742 C CA . THR A 1 95 ? -8.125 -5.980 -8.349 1.00 88.38 95 THR A CA 1
ATOM 743 C C . THR A 1 95 ? -6.996 -6.334 -9.310 1.00 88.38 95 THR A C 1
ATOM 745 O O . THR A 1 95 ? -7.258 -6.810 -10.411 1.00 88.38 95 THR A O 1
ATOM 748 N N . GLY A 1 96 ? -5.741 -6.095 -8.928 1.00 84.75 96 GLY A N 1
ATOM 749 C CA . GLY A 1 96 ? -4.582 -6.409 -9.753 1.00 84.75 96 GLY A CA 1
ATOM 750 C C . GLY A 1 96 ? -4.183 -7.882 -9.686 1.00 84.75 96 GLY A C 1
ATOM 751 O O . GLY A 1 96 ? -4.211 -8.487 -8.622 1.00 84.75 96 GLY A O 1
ATOM 75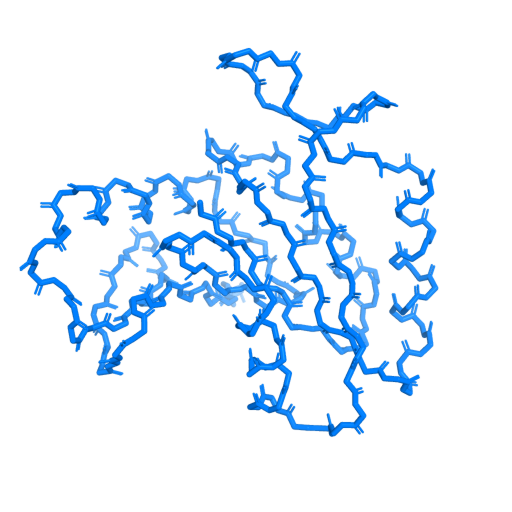2 N N . ASP A 1 97 ? -3.693 -8.418 -10.805 1.00 83.62 97 ASP A N 1
ATOM 753 C CA . ASP A 1 97 ? -3.206 -9.808 -10.896 1.00 83.62 97 ASP A CA 1
ATOM 754 C C . ASP A 1 97 ? -1.947 -10.078 -10.051 1.00 83.62 97 ASP A C 1
ATOM 756 O O . ASP A 1 97 ? -1.647 -11.214 -9.699 1.00 83.62 97 ASP A O 1
ATOM 760 N N . VAL A 1 98 ? -1.200 -9.016 -9.735 1.00 85.69 98 VAL A N 1
ATOM 761 C CA . VAL A 1 98 ? -0.024 -9.042 -8.859 1.00 85.69 98 VAL A CA 1
ATOM 762 C C . VAL A 1 98 ? -0.296 -8.134 -7.671 1.00 85.69 98 VAL A C 1
ATOM 764 O O . VAL A 1 98 ? -0.618 -6.952 -7.859 1.00 85.69 98 VAL A O 1
ATOM 767 N N . ILE A 1 99 ? -0.123 -8.672 -6.463 1.00 89.38 99 ILE A N 1
ATOM 768 C CA . ILE A 1 99 ? -0.328 -7.954 -5.205 1.00 89.38 99 ILE A CA 1
ATOM 769 C C . ILE A 1 99 ? 1.018 -7.715 -4.525 1.00 89.38 99 ILE A C 1
ATOM 771 O O . ILE A 1 99 ? 1.703 -8.642 -4.094 1.00 89.38 99 ILE A O 1
ATOM 775 N N . SER A 1 100 ? 1.386 -6.446 -4.386 1.00 92.12 100 SER A N 1
ATOM 776 C CA . SER A 1 100 ? 2.542 -6.020 -3.600 1.00 92.12 100 SER A CA 1
ATOM 777 C C . SER A 1 100 ? 2.090 -5.549 -2.224 1.00 92.12 100 SER A C 1
ATOM 779 O O . SER A 1 100 ? 1.191 -4.723 -2.128 1.00 92.12 100 SER A O 1
ATOM 781 N N . ILE A 1 101 ? 2.720 -6.027 -1.155 1.00 92.56 101 ILE A N 1
ATOM 782 C CA . ILE A 1 101 ? 2.439 -5.618 0.224 1.00 92.56 101 ILE A CA 1
ATOM 783 C C . ILE A 1 101 ? 3.610 -4.794 0.755 1.00 92.56 101 ILE A C 1
ATOM 785 O O . ILE A 1 101 ? 4.769 -5.209 0.685 1.00 92.56 101 ILE A O 1
ATOM 789 N N . MET A 1 102 ? 3.307 -3.645 1.352 1.00 91.19 102 MET A N 1
ATOM 790 C CA . MET A 1 102 ? 4.301 -2.755 1.949 1.00 91.19 102 MET A CA 1
ATOM 791 C C . MET A 1 102 ? 3.852 -2.291 3.334 1.00 91.19 102 MET A C 1
ATOM 793 O O . MET A 1 102 ? 2.699 -1.922 3.533 1.00 91.19 102 MET A O 1
ATOM 797 N N . GLY A 1 103 ? 4.766 -2.290 4.306 1.00 89.06 103 GLY A N 1
ATOM 798 C CA . GLY A 1 103 ? 4.490 -1.718 5.627 1.00 89.06 103 GLY A CA 1
ATOM 799 C C . GLY A 1 103 ? 4.329 -0.194 5.579 1.00 89.06 103 GLY A C 1
ATOM 800 O O . GLY A 1 103 ? 5.010 0.481 4.812 1.00 89.06 103 GLY A O 1
ATOM 801 N N . ASN A 1 104 ? 3.486 0.359 6.453 1.00 87.44 104 ASN A N 1
ATOM 802 C CA . ASN A 1 104 ? 3.174 1.794 6.527 1.00 87.44 104 ASN A CA 1
ATOM 803 C C . ASN A 1 104 ? 4.342 2.712 6.937 1.00 87.44 104 ASN A C 1
ATOM 805 O O . ASN A 1 104 ? 4.189 3.926 7.005 1.00 87.44 104 ASN A O 1
ATOM 809 N N . THR A 1 105 ? 5.505 2.149 7.236 1.00 89.06 105 THR A N 1
ATOM 810 C CA . THR A 1 105 ? 6.719 2.872 7.629 1.00 89.06 105 THR A CA 1
ATOM 811 C C . THR A 1 105 ? 7.902 2.589 6.700 1.00 89.06 105 THR A C 1
ATOM 813 O O . THR A 1 105 ? 9.004 3.079 6.942 1.00 89.06 105 THR A O 1
ATOM 816 N N . VAL A 1 106 ? 7.678 1.830 5.622 1.00 88.75 106 VAL A N 1
ATOM 817 C CA . VAL A 1 106 ? 8.700 1.444 4.642 1.00 88.75 106 VAL A CA 1
ATOM 818 C C . VAL A 1 106 ? 8.922 2.570 3.631 1.00 88.75 106 VAL A C 1
ATOM 820 O O . VAL A 1 106 ? 7.971 3.135 3.105 1.00 88.75 106 VAL A O 1
ATOM 823 N N . ILE A 1 107 ? 10.180 2.847 3.295 1.00 89.06 107 ILE A N 1
ATOM 824 C CA . ILE A 1 107 ? 10.546 3.645 2.118 1.00 89.06 107 ILE A CA 1
ATOM 825 C C . ILE A 1 107 ? 11.120 2.666 1.084 1.00 89.06 107 ILE A C 1
ATOM 827 O O . ILE A 1 107 ? 12.250 2.204 1.263 1.00 89.06 107 ILE A O 1
ATOM 831 N N . PRO A 1 108 ? 10.350 2.262 0.057 1.00 88.88 108 PRO A N 1
ATOM 832 C CA . PRO A 1 108 ? 10.809 1.279 -0.910 1.00 88.88 108 PRO A CA 1
ATOM 833 C C . PRO A 1 108 ? 11.901 1.848 -1.816 1.00 88.88 108 PRO A C 1
ATOM 835 O O . PRO A 1 108 ? 11.890 3.023 -2.189 1.00 88.88 108 PRO A O 1
ATOM 838 N N . HIS A 1 109 ? 12.818 0.976 -2.236 1.00 90.25 109 HIS A N 1
ATOM 839 C CA . HIS A 1 109 ? 13.803 1.306 -3.262 1.00 90.25 109 HIS A CA 1
ATOM 840 C C . HIS A 1 109 ? 13.093 1.743 -4.565 1.00 90.25 109 HIS A C 1
ATOM 842 O O . HIS A 1 109 ? 12.102 1.106 -4.927 1.00 90.25 109 HIS A O 1
ATOM 848 N N . PRO A 1 110 ? 13.570 2.764 -5.311 1.00 89.25 110 PRO A N 1
ATOM 849 C CA . PRO A 1 110 ? 12.902 3.289 -6.514 1.00 89.25 110 PRO A CA 1
ATOM 850 C C . PRO A 1 110 ? 12.527 2.253 -7.583 1.00 89.25 110 PRO A C 1
ATOM 852 O O . PRO A 1 110 ? 11.584 2.452 -8.338 1.00 89.25 110 PRO A O 1
ATOM 855 N N . ARG A 1 111 ? 13.262 1.140 -7.668 1.00 89.56 111 ARG A N 1
ATOM 856 C CA . ARG A 1 111 ? 13.018 0.075 -8.658 1.00 89.56 111 ARG A CA 1
ATOM 857 C C . ARG A 1 111 ? 12.208 -1.106 -8.124 1.00 89.56 111 ARG A C 1
ATOM 859 O O . ARG A 1 111 ? 12.026 -2.077 -8.850 1.00 89.56 111 ARG A O 1
ATOM 866 N N . TRP A 1 112 ? 11.736 -1.044 -6.882 1.00 91.31 112 TRP A N 1
ATOM 867 C CA . TRP A 1 112 ? 11.089 -2.162 -6.196 1.00 91.31 112 TRP A CA 1
ATOM 868 C C . TRP A 1 112 ? 9.914 -2.745 -6.991 1.00 91.31 112 TRP A C 1
ATOM 870 O O . TRP A 1 112 ? 9.932 -3.922 -7.354 1.00 91.31 112 TRP A O 1
ATOM 880 N N . LEU A 1 113 ? 8.935 -1.907 -7.335 1.00 90.44 113 LEU A N 1
ATOM 881 C CA . LEU A 1 113 ? 7.754 -2.333 -8.088 1.00 90.44 113 LEU A CA 1
ATOM 882 C C . LEU A 1 113 ? 8.103 -2.789 -9.514 1.00 90.44 113 LEU A C 1
ATOM 884 O O . LEU A 1 113 ? 7.508 -3.735 -10.022 1.00 90.44 113 LEU A O 1
ATOM 888 N N . ALA A 1 114 ? 9.108 -2.171 -10.142 1.00 90.00 114 ALA A N 1
ATOM 889 C CA . ALA A 1 114 ? 9.568 -2.564 -11.475 1.00 90.00 114 ALA A CA 1
ATOM 890 C C . ALA A 1 114 ? 10.240 -3.948 -11.466 1.00 90.00 114 ALA A C 1
ATOM 892 O O . ALA A 1 114 ? 10.077 -4.720 -12.410 1.00 90.00 114 ALA A O 1
ATOM 893 N N . HIS A 1 115 ? 10.984 -4.272 -10.404 1.00 89.88 115 HIS A N 1
ATOM 894 C CA . HIS A 1 115 ? 11.596 -5.590 -10.228 1.00 89.88 115 HIS A CA 1
ATOM 895 C C . HIS A 1 115 ? 10.540 -6.673 -10.003 1.00 89.88 115 HIS A C 1
ATOM 897 O O . HIS A 1 115 ? 10.643 -7.734 -10.611 1.00 89.88 115 HIS A O 1
ATOM 903 N N . ILE A 1 116 ? 9.512 -6.391 -9.195 1.00 89.00 116 ILE A N 1
ATOM 904 C CA . ILE A 1 116 ? 8.375 -7.304 -9.011 1.00 89.00 116 ILE A CA 1
ATOM 905 C C . ILE A 1 116 ? 7.680 -7.562 -10.348 1.00 89.00 116 ILE A C 1
ATOM 907 O O . ILE A 1 116 ? 7.521 -8.712 -10.744 1.00 89.00 116 ILE A O 1
ATOM 911 N N . GLU A 1 117 ? 7.304 -6.503 -11.068 1.00 87.75 117 GLU A N 1
ATOM 912 C CA . GLU A 1 117 ? 6.597 -6.638 -12.344 1.00 87.75 117 GLU A CA 1
ATOM 913 C C . GLU A 1 117 ? 7.415 -7.428 -13.372 1.00 87.75 117 GLU A C 1
ATOM 915 O O . GLU A 1 117 ? 6.891 -8.356 -13.983 1.00 87.75 117 GLU A O 1
ATOM 920 N N . SER A 1 118 ? 8.706 -7.116 -13.520 1.00 88.56 118 SER A N 1
ATOM 921 C CA . SER A 1 118 ? 9.586 -7.829 -14.459 1.00 88.56 118 SER A CA 1
ATOM 922 C C . SER A 1 118 ? 9.674 -9.319 -14.121 1.00 88.56 118 SER A C 1
ATOM 924 O O . SER A 1 118 ? 9.555 -10.162 -15.005 1.00 88.56 118 SER A O 1
ATOM 926 N N . HIS A 1 119 ? 9.812 -9.648 -12.835 1.00 87.69 119 HIS A N 1
ATOM 927 C CA . HIS A 1 119 ? 9.909 -11.028 -12.375 1.00 87.69 119 HIS A CA 1
ATOM 928 C C . HIS A 1 119 ? 8.648 -11.843 -12.689 1.00 87.69 119 HIS A C 1
ATOM 930 O O . HIS A 1 119 ? 8.749 -12.916 -13.284 1.00 87.69 119 HIS A O 1
ATOM 936 N N . PHE A 1 120 ? 7.463 -11.323 -12.355 1.00 82.50 120 PHE A N 1
ATOM 937 C CA . PHE A 1 120 ? 6.207 -12.024 -12.636 1.00 82.50 120 PHE A CA 1
ATOM 938 C C . PHE A 1 120 ? 5.920 -12.119 -14.138 1.00 82.50 120 PHE A C 1
ATOM 940 O O . PHE A 1 120 ? 5.438 -13.151 -14.595 1.00 82.50 120 PHE A O 1
ATOM 947 N N . MET A 1 121 ? 6.276 -11.106 -14.937 1.00 82.44 121 MET A N 1
ATOM 948 C CA . MET A 1 121 ? 6.138 -11.172 -16.398 1.00 82.44 121 MET A CA 1
ATOM 949 C C . MET A 1 121 ? 6.987 -12.291 -17.023 1.00 82.44 121 MET A C 1
ATOM 951 O O . MET A 1 121 ? 6.556 -12.933 -17.980 1.00 82.44 121 MET A O 1
ATOM 955 N N . GLU A 1 122 ? 8.174 -12.552 -16.475 1.00 83.81 122 GLU A N 1
ATOM 956 C CA . GLU A 1 122 ? 9.071 -13.620 -16.937 1.00 83.81 122 GLU A CA 1
ATOM 957 C C . GLU A 1 122 ? 8.653 -15.017 -16.442 1.00 83.81 122 GLU A C 1
ATOM 959 O O . GLU A 1 122 ? 8.942 -16.017 -17.106 1.00 83.81 122 GLU A O 1
ATOM 964 N N . ASN A 1 123 ? 7.954 -15.102 -15.303 1.00 78.31 123 ASN A N 1
ATOM 965 C CA . ASN A 1 123 ? 7.707 -16.359 -14.584 1.00 78.31 123 ASN A CA 1
ATOM 966 C C . ASN A 1 123 ? 6.218 -16.678 -14.326 1.00 78.31 123 ASN A C 1
ATOM 968 O O . ASN A 1 123 ? 5.911 -17.613 -13.587 1.00 78.31 123 ASN A O 1
ATOM 972 N N . LEU A 1 124 ? 5.293 -15.996 -15.016 1.00 68.75 124 LEU A N 1
ATOM 973 C CA . LEU A 1 124 ? 3.822 -16.134 -14.926 1.00 68.75 124 LEU A CA 1
ATOM 974 C C . LEU A 1 124 ? 3.284 -17.579 -14.843 1.00 68.75 124 LEU A C 1
ATOM 976 O O . LEU A 1 124 ? 2.252 -17.812 -14.227 1.00 68.75 124 LEU A O 1
ATOM 980 N N . ASN A 1 125 ? 3.971 -18.554 -15.449 1.00 67.31 125 ASN A N 1
ATOM 981 C CA . ASN A 1 125 ? 3.548 -19.962 -15.485 1.00 67.31 125 ASN A CA 1
ATOM 982 C C . ASN A 1 125 ? 4.294 -20.882 -14.496 1.00 67.31 125 ASN A C 1
ATOM 984 O O . ASN A 1 125 ? 4.066 -22.091 -14.508 1.00 67.31 125 ASN A O 1
ATOM 988 N N . ARG A 1 126 ? 5.235 -20.354 -13.706 1.00 69.00 126 ARG A N 1
ATOM 989 C CA . ARG A 1 126 ? 6.129 -21.133 -12.827 1.00 69.00 126 ARG A CA 1
ATOM 990 C C . ARG A 1 126 ? 5.907 -20.862 -11.343 1.00 69.00 126 ARG A C 1
ATOM 992 O O . ARG A 1 126 ? 6.136 -21.761 -10.540 1.00 69.00 126 ARG A O 1
ATOM 999 N N . ASP A 1 127 ? 5.411 -19.678 -11.003 1.00 70.56 127 ASP A N 1
ATOM 1000 C CA . ASP A 1 127 ? 5.448 -19.181 -9.624 1.00 70.56 127 ASP A CA 1
ATOM 1001 C C . ASP A 1 127 ? 4.132 -19.334 -8.857 1.00 70.56 127 ASP A C 1
ATOM 1003 O O . ASP A 1 127 ? 4.044 -18.882 -7.724 1.00 70.56 127 ASP A O 1
ATOM 1007 N N . GLY A 1 128 ? 3.121 -20.001 -9.428 1.00 62.69 128 GLY A N 1
ATOM 1008 C CA . GLY A 1 128 ? 1.758 -20.040 -8.872 1.00 62.69 128 GLY A CA 1
ATOM 1009 C C . GLY A 1 128 ? 1.616 -20.576 -7.436 1.00 62.69 128 GLY A C 1
ATOM 1010 O O . GLY A 1 128 ? 0.590 -20.334 -6.807 1.00 62.69 128 GLY A O 1
ATOM 1011 N N . ASP A 1 129 ? 2.635 -21.264 -6.909 1.00 67.69 129 ASP A N 1
ATOM 1012 C CA . ASP A 1 129 ? 2.699 -21.779 -5.532 1.00 67.69 129 ASP A CA 1
ATOM 1013 C C . ASP A 1 129 ? 3.770 -21.061 -4.673 1.00 67.69 129 ASP A C 1
ATOM 1015 O O . ASP A 1 129 ? 4.285 -21.629 -3.703 1.00 67.69 129 ASP A O 1
ATOM 1019 N N . GLN A 1 130 ? 4.185 -19.844 -5.043 1.00 75.94 130 GLN A N 1
ATOM 1020 C CA . GLN A 1 130 ? 5.214 -19.083 -4.328 1.00 75.94 130 GLN A CA 1
ATOM 1021 C C . GLN A 1 130 ? 4.772 -17.644 -4.057 1.00 75.94 130 GLN A C 1
ATOM 1023 O O . GLN A 1 130 ? 4.227 -16.956 -4.916 1.00 75.94 130 GLN A O 1
ATOM 1028 N N . ASP A 1 131 ? 5.064 -17.179 -2.844 1.00 81.94 131 ASP A N 1
ATOM 1029 C CA . ASP A 1 131 ? 5.095 -15.753 -2.539 1.00 81.94 131 ASP A CA 1
ATOM 1030 C C . ASP A 1 131 ? 6.562 -15.290 -2.571 1.00 81.94 131 ASP A C 1
ATOM 1032 O O . ASP A 1 131 ? 7.498 -16.091 -2.549 1.00 81.94 131 ASP A O 1
ATOM 1036 N N . TRP A 1 132 ? 6.788 -13.984 -2.620 1.00 83.44 132 TRP A N 1
ATOM 1037 C CA . TRP A 1 132 ? 8.091 -13.383 -2.858 1.00 83.44 132 TRP A CA 1
ATOM 1038 C C . TRP A 1 132 ? 8.386 -12.287 -1.837 1.00 83.44 132 TRP A C 1
ATOM 1040 O O . TRP A 1 132 ? 7.573 -11.411 -1.549 1.00 83.44 132 TRP A O 1
ATOM 1050 N N . LEU A 1 133 ? 9.591 -12.308 -1.284 1.00 81.00 133 LEU A N 1
ATOM 1051 C CA . LEU A 1 133 ? 10.111 -11.287 -0.385 1.00 81.00 133 LEU A CA 1
ATOM 1052 C C . LEU A 1 133 ? 11.114 -10.417 -1.139 1.00 81.00 133 LEU A C 1
ATOM 1054 O O . LEU A 1 133 ? 12.115 -10.925 -1.637 1.00 81.00 133 LEU A O 1
ATOM 1058 N N . TYR A 1 134 ? 10.890 -9.105 -1.171 1.00 79.19 134 TYR A N 1
ATOM 1059 C CA . TYR A 1 134 ? 11.886 -8.143 -1.628 1.00 79.19 134 TYR A CA 1
ATOM 1060 C C . TYR A 1 134 ? 12.736 -7.658 -0.454 1.00 79.19 134 TYR A C 1
ATOM 1062 O O . TYR A 1 134 ? 12.234 -7.042 0.495 1.00 79.19 134 TYR A O 1
ATOM 1070 N N . PHE A 1 135 ? 14.040 -7.911 -0.528 1.00 77.31 135 PHE A N 1
ATOM 1071 C CA . PHE A 1 135 ? 15.009 -7.457 0.462 1.00 77.31 135 PHE A CA 1
ATOM 1072 C C . PHE A 1 135 ? 16.379 -7.233 -0.182 1.00 77.31 135 PHE A C 1
ATOM 1074 O O . PHE A 1 135 ? 16.852 -8.078 -0.937 1.00 77.31 135 PHE A O 1
ATOM 1081 N N . ALA A 1 136 ? 17.025 -6.106 0.143 1.00 75.00 136 ALA A N 1
ATOM 1082 C CA . ALA A 1 136 ? 18.360 -5.750 -0.352 1.00 75.00 136 ALA A CA 1
ATOM 1083 C C . ALA A 1 136 ? 18.511 -5.941 -1.879 1.00 75.00 136 ALA A C 1
ATOM 1085 O O . ALA A 1 136 ? 19.415 -6.633 -2.340 1.00 75.00 136 ALA A O 1
ATOM 1086 N N . ASP A 1 137 ? 17.567 -5.379 -2.640 1.00 78.31 137 ASP A N 1
ATOM 1087 C CA . ASP A 1 137 ? 17.481 -5.455 -4.106 1.00 78.31 137 ASP A CA 1
ATOM 1088 C C . ASP A 1 137 ? 17.371 -6.856 -4.718 1.00 78.31 137 ASP A C 1
ATOM 1090 O O . ASP A 1 137 ? 17.553 -7.029 -5.921 1.00 78.31 137 ASP A O 1
ATOM 1094 N N . ASN A 1 138 ? 16.987 -7.844 -3.913 1.00 76.50 138 ASN A N 1
ATOM 1095 C CA . ASN A 1 138 ? 16.745 -9.206 -4.361 1.00 76.50 138 ASN A CA 1
ATOM 1096 C C . ASN A 1 138 ? 15.311 -9.642 -4.048 1.00 76.50 138 ASN A C 1
ATOM 1098 O O . ASN A 1 138 ? 14.773 -9.327 -2.984 1.00 76.50 138 ASN A O 1
ATOM 1102 N N . LEU A 1 139 ? 14.717 -10.400 -4.972 1.00 83.88 139 LEU A N 1
ATOM 1103 C CA . LEU A 1 139 ? 13.481 -11.149 -4.752 1.00 83.88 139 LEU A CA 1
ATOM 1104 C C . LEU A 1 139 ? 13.834 -12.568 -4.308 1.00 83.88 139 LEU A C 1
ATOM 1106 O O . LEU A 1 139 ? 14.648 -13.241 -4.938 1.00 83.88 139 LEU A O 1
ATOM 1110 N N . GLN A 1 140 ? 13.233 -13.012 -3.211 1.00 84.62 140 GLN A N 1
ATOM 1111 C CA . GLN A 1 140 ? 13.429 -14.342 -2.645 1.00 84.62 140 GLN A CA 1
ATOM 1112 C C . GLN A 1 140 ? 12.091 -15.063 -2.555 1.00 84.62 140 GLN A C 1
ATOM 1114 O O . GLN A 1 140 ? 11.157 -14.537 -1.953 1.00 84.62 140 GLN A O 1
ATOM 1119 N N . ALA A 1 141 ? 12.016 -16.268 -3.114 1.00 84.44 141 ALA A N 1
ATOM 1120 C CA . ALA A 1 141 ? 10.844 -17.119 -2.985 1.00 84.44 141 ALA A CA 1
ATOM 1121 C C . ALA A 1 141 ? 10.630 -17.536 -1.523 1.00 84.44 141 ALA A C 1
ATOM 1123 O O . ALA A 1 141 ? 11.568 -17.940 -0.827 1.00 84.44 141 ALA A O 1
ATOM 1124 N N . VAL A 1 142 ? 9.383 -17.480 -1.073 1.00 81.00 142 VAL A N 1
ATOM 1125 C CA . VAL A 1 142 ? 8.919 -17.991 0.215 1.00 81.00 142 VAL A CA 1
ATOM 1126 C C . VAL A 1 142 ? 7.677 -18.866 -0.003 1.00 81.00 142 VAL A C 1
ATOM 1128 O O . VAL A 1 142 ? 6.946 -18.666 -0.975 1.00 81.00 142 VAL A O 1
ATOM 1131 N N . PRO A 1 143 ? 7.415 -19.861 0.868 1.00 77.38 143 PRO A N 1
ATOM 1132 C CA . PRO A 1 143 ? 6.213 -20.683 0.751 1.00 77.38 143 PRO A CA 1
ATOM 1133 C C . PRO A 1 143 ? 4.948 -19.813 0.761 1.00 77.38 143 PRO A C 1
ATOM 1135 O O . PRO A 1 143 ? 4.755 -19.037 1.696 1.00 77.38 143 PRO A O 1
ATOM 1138 N N . GLY A 1 144 ? 4.098 -19.956 -0.259 1.00 69.50 144 GLY A N 1
ATOM 1139 C CA . GLY A 1 144 ? 2.944 -19.088 -0.493 1.00 69.50 144 GLY A CA 1
ATOM 1140 C C . GLY A 1 144 ? 1.979 -19.666 -1.528 1.00 69.50 144 GLY A C 1
ATOM 1141 O O . GLY A 1 144 ? 2.241 -20.728 -2.074 1.00 69.50 144 GLY A O 1
ATOM 1142 N N . LYS A 1 145 ? 0.830 -19.029 -1.766 1.00 63.97 145 LYS A N 1
ATOM 1143 C CA . LYS A 1 145 ? -0.147 -19.455 -2.803 1.00 63.97 145 LYS A CA 1
ATOM 1144 C C . LYS A 1 145 ? -0.839 -18.285 -3.504 1.00 63.97 145 LYS A C 1
ATOM 1146 O O . LYS A 1 145 ? -1.800 -18.487 -4.241 1.00 63.97 145 LYS A O 1
ATOM 1151 N N . LEU A 1 146 ? -0.439 -17.059 -3.185 1.00 63.22 146 LEU A N 1
ATOM 1152 C CA . LEU A 1 146 ? -1.206 -15.860 -3.508 1.00 63.22 146 LEU A CA 1
ATOM 1153 C C . LEU A 1 146 ? -0.445 -14.934 -4.467 1.00 63.22 146 LEU A C 1
ATOM 1155 O O . LEU A 1 146 ? -0.963 -13.867 -4.788 1.00 63.22 146 LEU A O 1
ATOM 1159 N N . ASN A 1 147 ? 0.747 -15.333 -4.936 1.00 67.81 147 ASN A N 1
ATOM 1160 C CA . ASN A 1 147 ? 1.641 -14.519 -5.765 1.00 67.81 147 ASN A CA 1
ATOM 1161 C C . ASN A 1 147 ? 1.932 -13.152 -5.117 1.00 67.81 147 ASN A C 1
ATOM 1163 O O . ASN A 1 147 ? 1.914 -12.108 -5.776 1.00 67.81 147 ASN A O 1
ATOM 1167 N N . LEU A 1 148 ? 2.156 -13.139 -3.799 1.00 74.88 148 LEU A N 1
ATOM 1168 C CA . LEU A 1 148 ? 2.370 -11.902 -3.044 1.00 74.88 148 LEU A CA 1
ATOM 1169 C C . LEU A 1 148 ? 3.822 -11.450 -3.134 1.00 74.88 148 LEU A C 1
ATOM 1171 O O . LEU A 1 148 ? 4.720 -12.266 -2.986 1.00 74.88 148 LEU A O 1
ATOM 1175 N N . ALA A 1 149 ? 4.067 -10.148 -3.270 1.00 79.50 149 ALA A N 1
ATOM 1176 C CA . ALA A 1 149 ? 5.407 -9.574 -3.150 1.00 79.50 149 ALA A CA 1
ATOM 1177 C C . ALA A 1 149 ? 5.505 -8.633 -1.939 1.00 79.50 149 ALA A C 1
ATOM 1179 O O . ALA A 1 149 ? 4.872 -7.582 -1.915 1.00 79.50 149 ALA A O 1
ATOM 1180 N N . TYR A 1 150 ? 6.300 -8.971 -0.923 1.00 81.50 150 TYR A N 1
ATOM 1181 C CA . TYR A 1 150 ? 6.414 -8.183 0.312 1.00 81.50 150 TYR A CA 1
ATOM 1182 C C . TYR A 1 150 ? 7.686 -7.327 0.346 1.00 81.50 150 TYR A C 1
ATOM 1184 O O . TYR A 1 150 ? 8.787 -7.858 0.214 1.00 81.50 150 TYR A O 1
ATOM 1192 N N . CYS A 1 151 ? 7.567 -6.019 0.601 1.00 78.62 151 CYS A N 1
ATOM 1193 C CA . CYS A 1 151 ? 8.718 -5.156 0.898 1.00 78.62 151 CYS A CA 1
ATOM 1194 C C . CYS A 1 151 ? 8.976 -5.088 2.401 1.00 78.62 151 CYS A C 1
ATOM 1196 O O . CYS A 1 151 ? 8.142 -4.603 3.172 1.00 78.62 151 CYS A O 1
ATOM 1198 N N . ARG A 1 152 ? 10.168 -5.512 2.825 1.00 70.81 152 ARG A N 1
ATOM 1199 C CA . ARG A 1 152 ? 10.609 -5.350 4.214 1.00 70.81 152 ARG A CA 1
ATOM 1200 C C . ARG A 1 152 ? 11.194 -3.954 4.440 1.00 70.81 152 ARG A C 1
ATOM 1202 O O . ARG A 1 152 ? 11.840 -3.400 3.556 1.00 70.81 152 ARG A O 1
ATOM 1209 N N . GLU A 1 153 ? 11.007 -3.411 5.644 1.00 63.56 153 GLU A N 1
ATOM 1210 C CA . GLU A 1 153 ? 11.759 -2.236 6.095 1.00 63.56 153 GLU A CA 1
ATOM 1211 C C . GLU A 1 153 ? 13.261 -2.506 5.964 1.00 63.56 153 GLU A C 1
ATOM 1213 O O . GLU A 1 153 ? 13.772 -3.495 6.503 1.00 63.56 153 GLU A O 1
ATOM 1218 N N . GLN A 1 154 ? 13.972 -1.627 5.259 1.00 54.38 154 GLN A N 1
ATOM 1219 C CA . GLN A 1 154 ? 15.418 -1.556 5.397 1.00 54.38 154 GLN A CA 1
ATOM 1220 C C . GLN A 1 154 ? 15.690 -0.989 6.790 1.00 54.38 154 GLN A C 1
ATOM 1222 O O . GLN A 1 154 ? 15.412 0.178 7.060 1.00 54.38 154 GLN A O 1
ATOM 1227 N N . VAL A 1 155 ? 16.153 -1.841 7.703 1.00 42.03 155 VAL A N 1
ATOM 1228 C CA . VAL A 1 155 ? 16.683 -1.371 8.982 1.00 42.03 155 VAL A CA 1
ATOM 1229 C C . VAL A 1 155 ? 17.994 -0.665 8.645 1.00 42.03 155 VAL A C 1
ATOM 1231 O O . VAL A 1 155 ? 18.914 -1.317 8.152 1.00 42.03 155 VAL A O 1
ATOM 1234 N N . ALA A 1 156 ? 18.010 0.659 8.808 1.00 36.69 156 ALA A N 1
ATOM 1235 C CA . ALA A 1 156 ? 19.222 1.469 8.730 1.00 36.69 156 ALA A CA 1
ATOM 1236 C C . ALA A 1 156 ? 20.189 1.112 9.865 1.00 36.69 156 ALA A C 1
ATOM 1238 O O . ALA A 1 156 ? 19.696 0.809 10.979 1.00 36.69 156 ALA A O 1
#

Foldseek 3Di:
DEEEEEDADPLVLLVVQVVLLQLAPDHHQEYEYEYEPPRVVNVVSVVVCVVVWAFADPDPPDGHIDPDHHGHYYYHYDHDPDPVSSVVSRVVPDDDLAYEYEYSNANDDNHQVVVLVVVCVVQVPPDQQWAWEDDPNDIDTDGHHRNYYYYDHPPD

Sequence (156 aa):
MTLLVPTYSRSEKLLCCFHSLANQTRYPDEIIFVVRDTDHETQDALKSMLKAFYYTKISPTVWGISSESGYLLKVVTVFQADKIAALDAGLAEATGDVISIMGNTVIPHPRWLAHIESHFMENLNRDGDQDWLYFADNLQAVPGKLNLAYCREQVA

pLDDT: mean 79.94, std 14.79, range [36.69, 94.69]